Protein AF-A0A7X6XFG3-F1 (afdb_monomer_lite)

Sequence (97 aa):
MITYSLTLFDYQHGCLDITPTLQYNKLTTLSFTYNPIEKKVFTKQNWTFFSTASYNSFNIAGLGAGVYYKNRGLHYKYLWNTLTKENGHELGVNIMF

Structure (mmCIF, N/CA/C/O backbone):
data_AF-A0A7X6XFG3-F1
#
_entry.id   AF-A0A7X6XFG3-F1
#
loop_
_atom_site.group_PDB
_atom_site.id
_atom_site.type_symbol
_atom_site.label_atom_id
_atom_site.label_alt_id
_atom_site.label_comp_id
_atom_site.label_asym_id
_atom_site.label_entity_id
_atom_site.label_seq_id
_atom_site.pdbx_PDB_ins_code
_atom_site.Cartn_x
_atom_site.Cartn_y
_atom_site.Cartn_z
_atom_site.occupancy
_atom_site.B_iso_or_equiv
_atom_site.auth_seq_id
_atom_site.auth_comp_id
_atom_site.auth_asym_id
_atom_site.auth_atom_id
_atom_site.pdbx_PDB_model_num
ATOM 1 N N . MET A 1 1 ? -17.788 4.418 61.545 1.00 45.34 1 MET A N 1
ATOM 2 C CA . MET A 1 1 ? -18.058 4.473 60.093 1.00 45.34 1 MET A CA 1
ATOM 3 C C . MET A 1 1 ? -17.351 3.276 59.492 1.00 45.34 1 MET A C 1
ATOM 5 O O . MET A 1 1 ? -16.179 3.105 59.799 1.00 45.34 1 MET A O 1
ATOM 9 N N . ILE A 1 2 ? -18.064 2.401 58.784 1.00 43.81 2 ILE A N 1
ATOM 10 C CA . ILE A 1 2 ? -17.472 1.190 58.200 1.00 43.81 2 ILE A CA 1
ATOM 11 C C . ILE A 1 2 ? -17.545 1.347 56.684 1.00 43.81 2 ILE A C 1
ATOM 13 O O . ILE A 1 2 ? -18.623 1.586 56.133 1.00 43.81 2 ILE A O 1
ATOM 17 N N . THR A 1 3 ? -16.389 1.259 56.040 1.00 45.72 3 THR A N 1
ATOM 18 C CA . THR A 1 3 ? -16.240 1.388 54.591 1.00 45.72 3 THR A CA 1
ATOM 19 C C . THR A 1 3 ? -15.959 0.007 54.032 1.00 45.72 3 THR A C 1
ATOM 21 O O . THR A 1 3 ? -15.003 -0.645 54.452 1.00 45.72 3 THR A O 1
ATOM 24 N N . TYR A 1 4 ? -16.799 -0.445 53.107 1.00 48.19 4 TYR A N 1
ATOM 25 C CA . TYR A 1 4 ? -16.613 -1.716 52.416 1.00 48.19 4 TYR A CA 1
ATOM 26 C C . TYR A 1 4 ? -16.099 -1.430 51.006 1.00 48.19 4 TYR A C 1
ATOM 28 O O . TYR A 1 4 ? -16.567 -0.496 50.360 1.00 48.19 4 TYR A O 1
ATOM 36 N N . SER A 1 5 ? -15.130 -2.214 50.539 1.00 49.03 5 SER A N 1
ATOM 37 C CA . SER A 1 5 ? -14.639 -2.160 49.160 1.00 49.03 5 SER A CA 1
ATOM 38 C C . SER A 1 5 ? -15.072 -3.436 48.459 1.00 49.03 5 SER A C 1
ATOM 40 O O . SER A 1 5 ? -14.721 -4.525 48.914 1.00 49.03 5 SER A O 1
ATOM 42 N N . LEU A 1 6 ? -15.860 -3.306 47.394 1.00 51.94 6 LEU A N 1
ATOM 43 C CA . LEU A 1 6 ? -16.369 -4.437 46.627 1.00 51.94 6 LEU A CA 1
ATOM 44 C C . LEU A 1 6 ? -16.056 -4.229 45.142 1.00 51.94 6 LEU A C 1
ATOM 46 O O . LEU A 1 6 ? -16.520 -3.270 44.526 1.00 51.94 6 LEU A O 1
ATOM 50 N N . THR A 1 7 ? -15.296 -5.156 44.573 1.00 51.41 7 THR A N 1
ATOM 51 C CA . THR A 1 7 ? -15.031 -5.234 43.134 1.00 51.41 7 THR A CA 1
ATOM 52 C C . THR A 1 7 ? -16.144 -6.055 42.491 1.00 51.41 7 THR A C 1
ATOM 54 O O . THR A 1 7 ? -16.277 -7.243 42.780 1.00 51.41 7 THR A O 1
ATOM 57 N N . LEU A 1 8 ? -16.996 -5.423 41.676 1.00 52.53 8 LEU A N 1
ATOM 58 C CA . LEU A 1 8 ? -18.174 -6.081 41.087 1.00 52.53 8 LEU A CA 1
ATOM 59 C C . LEU A 1 8 ? -17.872 -6.801 39.770 1.00 52.53 8 LEU A C 1
ATOM 61 O O . LEU A 1 8 ? -18.571 -7.750 39.424 1.00 52.53 8 LEU A O 1
ATOM 65 N N . PHE A 1 9 ? -16.851 -6.360 39.035 1.00 53.56 9 PHE A N 1
ATOM 66 C CA . PHE A 1 9 ? -16.480 -6.941 37.748 1.00 53.56 9 PHE A CA 1
ATOM 67 C C . PHE A 1 9 ? -14.967 -7.105 37.659 1.00 53.56 9 PHE A C 1
ATOM 69 O O . PHE A 1 9 ? -14.219 -6.155 37.878 1.00 53.56 9 PHE A O 1
ATOM 76 N N . ASP A 1 10 ? -14.536 -8.328 37.356 1.00 49.50 10 ASP A N 1
ATOM 77 C CA . ASP A 1 10 ? -13.128 -8.696 37.269 1.00 49.50 10 ASP A CA 1
ATOM 78 C C . ASP A 1 10 ? -12.501 -8.2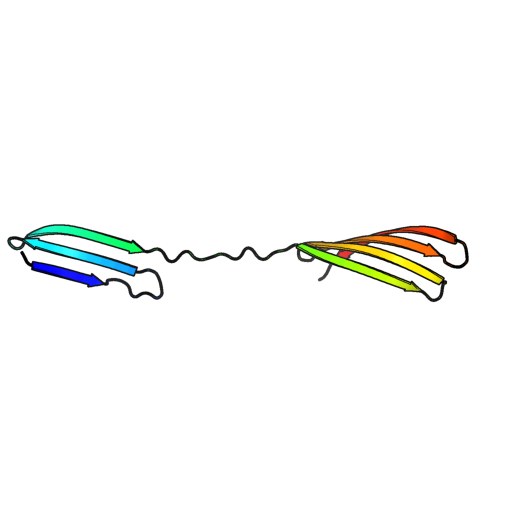06 35.949 1.00 49.50 10 ASP A C 1
ATOM 80 O O . ASP A 1 10 ? -13.158 -8.127 34.903 1.00 49.50 10 ASP A O 1
ATOM 84 N N . TYR A 1 11 ? -11.206 -7.896 36.011 1.00 52.09 11 TYR A N 1
ATOM 85 C CA . TYR A 1 11 ? -10.372 -7.102 35.094 1.00 52.09 11 TYR A CA 1
ATOM 86 C C . TYR A 1 11 ? -10.287 -7.581 33.627 1.00 52.09 11 TYR A C 1
ATOM 88 O O . TYR A 1 11 ? -9.534 -7.014 32.835 1.00 52.09 11 TYR A O 1
ATOM 96 N N . GLN A 1 12 ? -11.050 -8.597 33.223 1.00 51.75 12 GLN A N 1
ATOM 97 C CA . GLN A 1 12 ? -11.062 -9.115 31.852 1.00 51.75 12 GLN A CA 1
ATOM 98 C C . GLN A 1 12 ? -11.960 -8.316 30.894 1.00 51.75 12 GLN A C 1
ATOM 100 O O . GLN A 1 12 ? -11.702 -8.315 29.692 1.00 51.75 12 GLN A O 1
ATOM 105 N N . HIS A 1 13 ? -12.987 -7.620 31.398 1.00 50.69 13 HIS A N 1
ATOM 106 C CA . HIS A 1 13 ? -13.979 -6.936 30.547 1.00 50.69 13 HIS A CA 1
ATOM 107 C C . HIS A 1 13 ? -14.311 -5.491 30.971 1.00 50.69 13 HIS A C 1
ATOM 109 O O . HIS A 1 13 ? -15.174 -4.860 30.364 1.00 50.69 13 HIS A O 1
ATOM 115 N N . GLY A 1 14 ? -13.602 -4.946 31.963 1.00 48.03 14 GLY A N 1
ATOM 116 C CA . GLY A 1 14 ? -13.828 -3.612 32.528 1.00 48.03 14 GLY A CA 1
ATOM 117 C C . GLY A 1 14 ? -14.041 -3.706 34.032 1.00 48.03 14 GLY A C 1
ATOM 118 O O . GLY A 1 14 ? -14.882 -4.476 34.486 1.00 48.03 14 GLY A O 1
ATOM 119 N N . CYS A 1 15 ? -13.253 -2.953 34.800 1.00 43.69 15 CYS A N 1
ATOM 120 C CA . CYS A 1 15 ? -13.359 -2.950 36.256 1.00 43.69 15 CYS A CA 1
ATOM 121 C C . CYS A 1 15 ? -14.385 -1.900 36.696 1.00 43.69 15 CYS A C 1
ATOM 123 O O . CYS A 1 15 ? -14.314 -0.738 36.276 1.00 43.69 15 CYS A O 1
ATOM 125 N N . LEU A 1 16 ? -15.321 -2.316 37.548 1.00 47.97 16 LEU A N 1
ATOM 126 C CA . LEU A 1 16 ? -16.192 -1.424 38.304 1.00 47.97 16 LEU A CA 1
ATOM 127 C C . LEU A 1 16 ? -16.014 -1.748 39.786 1.00 47.97 16 LEU A C 1
ATOM 129 O O . LEU A 1 16 ? -16.536 -2.746 40.294 1.00 47.97 16 LEU A O 1
ATOM 133 N N . ASP A 1 17 ? -15.273 -0.879 40.459 1.00 49.06 17 ASP A N 1
ATOM 134 C CA . ASP A 1 17 ? -15.090 -0.920 41.902 1.00 49.06 17 ASP A CA 1
ATOM 135 C C . ASP A 1 17 ? -16.104 0.016 42.556 1.00 49.06 17 ASP A C 1
ATOM 137 O O . ASP A 1 17 ? -16.218 1.190 42.183 1.00 49.06 17 ASP A O 1
ATOM 141 N N . ILE A 1 18 ? -16.842 -0.496 43.541 1.00 48.03 18 ILE A N 1
ATOM 142 C CA . ILE A 1 18 ? -17.745 0.305 44.365 1.00 48.03 18 ILE A CA 1
ATOM 143 C C . ILE A 1 18 ? -17.265 0.313 45.815 1.00 48.03 18 ILE A C 1
ATOM 145 O O . ILE A 1 18 ? -16.911 -0.714 46.395 1.00 48.03 18 ILE A O 1
ATOM 149 N N . THR A 1 19 ? -17.279 1.495 46.422 1.00 54.47 19 THR A N 1
ATOM 150 C CA . THR A 1 19 ? -16.935 1.696 47.836 1.00 54.47 19 THR A CA 1
ATOM 151 C C . THR A 1 19 ? -18.135 2.272 48.588 1.00 54.47 19 THR A C 1
ATOM 153 O O . THR A 1 19 ? -18.219 3.482 48.821 1.00 54.47 19 THR A O 1
ATOM 156 N N . PRO A 1 20 ? -19.130 1.436 48.940 1.00 51.22 20 PRO A N 1
ATOM 157 C CA . PRO A 1 20 ? -20.253 1.880 49.752 1.00 51.22 20 PRO A CA 1
ATOM 158 C C . PRO A 1 20 ? -19.801 2.192 51.186 1.00 51.22 20 PRO A C 1
ATOM 160 O O . PRO A 1 20 ? -19.187 1.367 51.868 1.00 51.22 20 PRO A O 1
ATOM 163 N N . THR A 1 21 ? -20.150 3.386 51.668 1.00 49.00 21 THR A N 1
ATOM 164 C CA . THR A 1 21 ? -19.920 3.791 53.064 1.00 49.00 21 THR A CA 1
ATOM 165 C C . THR A 1 21 ? -21.233 3.706 53.842 1.00 49.00 21 THR A C 1
ATOM 167 O O . THR A 1 21 ? -22.230 4.334 53.470 1.00 49.00 21 THR A O 1
ATOM 170 N N . LEU A 1 22 ? -21.245 2.913 54.919 1.00 47.50 22 LEU A N 1
ATOM 171 C CA . LEU A 1 22 ? -22.429 2.675 55.750 1.00 47.50 22 LEU A CA 1
ATOM 172 C C . LEU A 1 22 ? -22.338 3.458 57.068 1.00 47.50 22 LEU A C 1
ATOM 174 O O . LEU A 1 22 ? -21.379 3.318 57.838 1.00 47.50 22 LEU A O 1
ATOM 178 N N . GLN A 1 23 ? -23.370 4.258 57.354 1.00 40.97 23 GLN A N 1
ATOM 179 C CA . GLN A 1 23 ? -23.530 4.972 58.622 1.00 40.97 23 GLN A CA 1
ATOM 180 C C . GLN A 1 23 ? -24.986 4.845 59.105 1.00 40.97 23 GLN A C 1
ATOM 182 O O . GLN A 1 23 ? -25.924 5.104 58.359 1.00 40.97 23 GLN A O 1
ATOM 187 N N . TYR A 1 24 ? -25.187 4.406 60.355 1.00 45.31 24 TYR A N 1
ATOM 188 C CA . TYR A 1 24 ? -26.515 4.185 60.963 1.00 45.31 24 TYR A CA 1
ATOM 189 C C . TYR A 1 24 ? -27.452 3.247 60.174 1.00 45.31 24 TYR A C 1
ATOM 191 O O . TYR A 1 24 ? -28.641 3.531 60.039 1.00 45.31 24 TYR A O 1
ATOM 199 N N . ASN A 1 25 ? -26.933 2.136 59.633 1.00 49.94 25 ASN A N 1
ATOM 200 C CA . ASN A 1 25 ? -27.696 1.181 58.806 1.00 49.94 25 ASN A CA 1
ATOM 201 C C . ASN A 1 25 ? -28.394 1.817 57.587 1.00 49.94 25 ASN A C 1
ATOM 203 O O . ASN A 1 25 ? -29.341 1.253 57.042 1.00 49.94 25 ASN A O 1
ATOM 207 N N . LYS A 1 26 ? -27.925 2.990 57.148 1.00 42.00 26 LYS A N 1
ATOM 208 C CA . LYS A 1 26 ? -28.376 3.665 55.934 1.00 42.00 26 LYS A CA 1
ATOM 209 C C . LYS A 1 26 ? -27.185 3.846 55.000 1.00 42.00 26 LYS A C 1
ATOM 211 O O . LYS A 1 26 ? -26.084 4.189 55.431 1.00 42.00 26 LYS A O 1
ATOM 216 N N . LEU A 1 27 ? -27.408 3.591 53.715 1.00 48.06 27 LEU A N 1
ATOM 217 C CA . LEU A 1 27 ? -26.421 3.837 52.670 1.00 48.06 27 LEU A CA 1
ATOM 218 C C . LEU A 1 27 ? -26.279 5.354 52.498 1.00 48.06 27 LEU A C 1
ATOM 220 O O . LEU A 1 27 ? -27.233 6.012 52.091 1.00 48.06 27 LEU A O 1
ATOM 224 N N . THR A 1 28 ? -25.128 5.917 52.874 1.00 53.50 28 THR A N 1
ATOM 225 C CA . THR A 1 28 ? -24.916 7.376 52.857 1.00 53.50 28 THR A CA 1
ATOM 226 C C . THR A 1 28 ? -24.310 7.841 51.535 1.00 53.50 28 THR A C 1
ATOM 228 O O . THR A 1 28 ? -24.718 8.868 51.001 1.00 53.50 28 THR A O 1
ATOM 231 N N . THR A 1 29 ? -23.378 7.070 50.978 1.00 51.12 29 THR A N 1
ATOM 232 C CA . THR A 1 29 ? -22.658 7.411 49.746 1.00 51.12 29 THR A CA 1
ATOM 233 C C . THR A 1 29 ? -22.240 6.143 49.004 1.00 51.12 29 THR A C 1
ATOM 235 O O . THR A 1 29 ? -21.740 5.190 49.607 1.00 51.12 29 THR A O 1
ATOM 238 N N . LEU A 1 30 ? -22.454 6.139 47.686 1.00 51.09 30 LEU A N 1
ATOM 239 C CA . LEU A 1 30 ? -22.037 5.080 46.768 1.00 51.09 30 LEU A CA 1
ATOM 240 C C . LEU A 1 30 ? -21.040 5.677 45.768 1.00 51.09 30 LEU A C 1
ATOM 242 O O . LEU A 1 30 ? -21.434 6.238 44.748 1.00 51.09 30 LEU A O 1
ATOM 246 N N . SER A 1 31 ? -19.752 5.585 46.086 1.00 50.81 31 SER A N 1
ATOM 247 C CA . SER A 1 31 ? -18.679 5.985 45.175 1.00 50.81 31 SER A CA 1
ATOM 248 C C . SER A 1 31 ? -18.358 4.822 44.242 1.00 50.81 31 SER A C 1
ATOM 250 O O . SER A 1 31 ? -18.125 3.706 44.712 1.00 50.81 31 SER A O 1
ATOM 252 N N . PHE A 1 32 ? -18.359 5.072 42.933 1.00 45.66 32 PHE A N 1
ATOM 253 C CA . PHE A 1 32 ? -18.013 4.082 41.916 1.00 45.66 32 PHE A CA 1
ATOM 254 C C . PHE A 1 32 ? -16.883 4.608 41.029 1.00 45.66 32 PHE A C 1
ATOM 256 O O . PHE A 1 32 ? -16.905 5.767 40.612 1.00 45.66 32 PHE A O 1
ATOM 263 N N . THR A 1 33 ? -15.911 3.750 40.732 1.00 47.78 33 THR A N 1
ATOM 264 C CA . THR A 1 33 ? -14.812 4.041 39.803 1.00 47.78 33 THR A CA 1
ATOM 265 C C . THR A 1 33 ? -14.953 3.113 38.602 1.00 47.78 33 THR A C 1
ATOM 267 O O . THR A 1 33 ? -14.925 1.894 38.758 1.00 47.78 33 THR A O 1
ATOM 270 N N . TYR A 1 34 ? -15.148 3.688 37.413 1.00 45.53 34 TYR A N 1
ATOM 271 C CA . TYR A 1 34 ? -15.335 2.952 36.161 1.00 45.53 34 TYR A CA 1
ATOM 272 C C . TYR A 1 34 ? -14.119 3.137 35.249 1.00 45.53 34 TYR A C 1
ATOM 274 O O . TYR A 1 34 ? -13.883 4.240 34.753 1.00 45.53 34 TYR A O 1
ATOM 282 N N . ASN A 1 35 ? -13.379 2.053 35.005 1.00 53.19 35 ASN A N 1
ATOM 283 C CA . ASN A 1 35 ? -12.232 2.040 34.097 1.00 53.19 35 ASN A CA 1
ATOM 284 C C . ASN A 1 35 ? -12.605 1.288 32.806 1.00 53.19 35 ASN A C 1
ATOM 286 O O . ASN A 1 35 ? -12.524 0.053 32.778 1.00 53.19 35 ASN A O 1
ATOM 290 N N . PRO A 1 36 ? -13.021 1.985 31.730 1.00 48.44 36 PRO A N 1
ATOM 291 C CA . PRO A 1 36 ? -13.347 1.332 30.470 1.00 48.44 36 PRO A CA 1
ATOM 292 C C . PRO A 1 36 ? -12.083 0.764 29.816 1.00 48.44 36 PRO A C 1
ATOM 294 O O . PRO A 1 36 ? -11.086 1.463 29.641 1.00 48.44 36 PRO A O 1
ATOM 297 N N . ILE A 1 37 ? -12.134 -0.501 29.398 1.00 55.38 37 ILE A N 1
ATOM 298 C CA . ILE A 1 37 ? -11.113 -1.074 28.518 1.00 55.38 37 ILE A CA 1
ATOM 299 C C . ILE A 1 37 ? -11.425 -0.583 27.101 1.00 55.38 37 ILE A C 1
ATOM 301 O O . ILE A 1 37 ? -12.348 -1.068 26.445 1.00 55.38 37 ILE A O 1
ATOM 305 N N . GLU A 1 38 ? -10.675 0.411 26.628 1.00 52.84 38 GLU A N 1
ATOM 306 C CA . GLU A 1 38 ? -10.780 0.894 25.253 1.00 52.84 38 GLU A CA 1
ATOM 307 C C . GLU A 1 38 ? -10.396 -0.222 24.274 1.00 52.84 38 GLU A C 1
ATOM 309 O O . GLU A 1 38 ? -9.232 -0.609 24.132 1.00 52.84 38 GLU A O 1
ATOM 314 N N . LYS A 1 39 ? -11.392 -0.751 23.561 1.00 48.19 39 LYS A N 1
ATOM 315 C CA . LYS A 1 39 ? -11.177 -1.685 22.458 1.00 48.19 39 LYS A CA 1
ATOM 316 C C . LYS A 1 39 ? -10.476 -0.928 21.328 1.00 48.19 39 LYS A C 1
ATOM 318 O O . LYS A 1 39 ? -11.130 -0.261 20.530 1.00 48.19 39 LYS A O 1
ATOM 323 N N . LYS A 1 40 ? -9.144 -1.018 21.246 1.00 51.91 40 LYS A N 1
ATOM 324 C CA . LYS A 1 40 ? -8.372 -0.497 20.108 1.00 51.91 40 LYS A CA 1
ATOM 325 C C . LYS A 1 40 ? -8.790 -1.241 18.842 1.00 51.91 40 LYS A C 1
ATOM 327 O O . LYS A 1 40 ? -8.314 -2.338 18.551 1.00 51.91 40 LYS A O 1
ATOM 332 N N . VAL A 1 41 ? -9.714 -0.653 18.089 1.00 53.53 41 VAL A N 1
ATOM 333 C CA . VAL A 1 41 ? -10.044 -1.107 16.742 1.00 53.53 41 VAL A CA 1
ATOM 334 C C . VAL A 1 41 ? -8.881 -0.683 15.853 1.00 53.53 41 VAL A C 1
ATOM 336 O O . VAL A 1 41 ? -8.786 0.469 15.442 1.00 53.53 41 VAL A O 1
ATOM 339 N N . PHE A 1 42 ? -7.955 -1.603 15.587 1.00 55.12 42 PHE A N 1
ATOM 340 C CA . PHE A 1 42 ? -6.953 -1.389 14.551 1.00 55.12 42 PHE A CA 1
ATOM 341 C C . PHE A 1 42 ? -7.684 -1.349 13.209 1.00 55.12 42 PHE A C 1
ATOM 343 O O . PHE A 1 42 ? -8.050 -2.388 12.655 1.00 55.12 42 PHE A O 1
ATOM 350 N N . THR A 1 43 ? -7.939 -0.146 12.697 1.00 60.56 43 THR A N 1
ATOM 351 C CA . THR A 1 43 ? -8.368 0.047 11.312 1.00 60.56 43 THR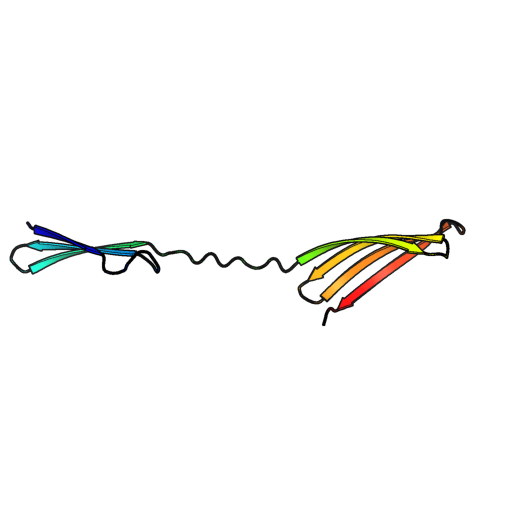 A CA 1
ATOM 352 C C . THR A 1 43 ? -7.308 -0.592 10.426 1.00 60.56 43 THR A C 1
ATOM 354 O O . THR A 1 43 ? -6.198 -0.076 10.310 1.00 60.56 43 THR A O 1
ATOM 357 N N . LYS A 1 44 ? -7.619 -1.759 9.848 1.00 64.81 44 LYS A N 1
ATOM 358 C CA . LYS A 1 44 ? -6.709 -2.449 8.933 1.00 64.81 44 LYS A CA 1
ATOM 359 C C . LYS A 1 44 ? -6.357 -1.490 7.799 1.00 64.81 44 LYS A C 1
ATOM 361 O O . LYS A 1 44 ? -7.240 -0.946 7.133 1.00 64.81 44 LYS A O 1
ATOM 366 N N . GLN A 1 45 ? -5.063 -1.260 7.615 1.00 66.81 45 GLN A N 1
ATOM 367 C CA . GLN A 1 45 ? -4.558 -0.425 6.540 1.00 66.81 45 GLN A CA 1
ATOM 368 C C . GLN A 1 45 ? -4.844 -1.123 5.207 1.00 66.81 45 GLN A C 1
ATOM 370 O O . GLN A 1 45 ? -4.263 -2.155 4.896 1.00 66.81 45 GLN A O 1
ATOM 375 N N . ASN A 1 46 ? -5.794 -0.571 4.450 1.00 81.38 46 ASN A N 1
ATOM 376 C CA . ASN A 1 46 ? -6.314 -1.169 3.214 1.00 81.38 46 ASN A CA 1
ATOM 377 C C . ASN A 1 46 ? -5.521 -0.776 1.960 1.00 81.38 46 ASN A C 1
ATOM 379 O O . ASN A 1 46 ? -5.915 -1.165 0.863 1.00 81.38 46 ASN A O 1
ATOM 383 N N . TRP A 1 47 ? -4.470 0.030 2.121 1.00 85.94 47 TRP A N 1
ATOM 384 C CA . TRP A 1 47 ? -3.644 0.555 1.041 1.00 85.94 47 TRP A CA 1
ATOM 385 C C . TRP A 1 47 ? -2.272 -0.112 1.066 1.00 85.94 47 TRP A C 1
ATOM 387 O O . TRP A 1 47 ? -1.534 0.030 2.043 1.00 85.94 47 TRP A O 1
ATOM 397 N N . THR A 1 48 ? -1.924 -0.805 -0.013 1.00 88.81 48 THR A N 1
ATOM 398 C CA . THR A 1 48 ? -0.618 -1.445 -0.192 1.00 88.81 48 THR A CA 1
ATOM 399 C C . THR A 1 48 ? 0.079 -0.828 -1.392 1.00 88.81 48 THR A C 1
ATOM 401 O O . THR A 1 48 ? -0.375 -0.980 -2.522 1.00 88.81 48 THR A O 1
ATOM 404 N N . PHE A 1 49 ? 1.181 -0.127 -1.152 1.00 91.62 49 PHE A N 1
ATOM 405 C CA . PHE A 1 49 ? 2.019 0.435 -2.208 1.00 91.62 49 PHE A CA 1
ATOM 406 C C . PHE A 1 49 ? 3.011 -0.613 -2.702 1.00 91.62 49 PHE A C 1
ATOM 408 O O . PHE A 1 49 ? 3.539 -1.389 -1.906 1.00 91.62 49 PHE A O 1
ATOM 415 N N . PHE A 1 50 ? 3.279 -0.624 -4.004 1.00 90.56 50 PHE A N 1
ATOM 416 C CA . PHE A 1 50 ? 4.280 -1.503 -4.595 1.00 90.56 50 PHE A CA 1
ATOM 417 C C . PHE A 1 50 ? 5.023 -0.804 -5.730 1.00 90.56 50 PHE A C 1
ATOM 419 O O . PHE A 1 50 ? 4.478 0.058 -6.417 1.00 90.56 50 PHE A O 1
ATOM 426 N N . SER A 1 51 ? 6.271 -1.205 -5.940 1.00 93.25 51 SER A N 1
ATOM 427 C CA . SER A 1 51 ? 7.045 -0.877 -7.131 1.00 93.25 51 SER A CA 1
ATOM 428 C C . SER A 1 51 ? 7.190 -2.120 -8.001 1.00 93.25 51 SER A C 1
ATOM 430 O O . SER A 1 51 ? 7.128 -3.254 -7.523 1.00 93.25 51 SER A O 1
ATOM 432 N N . THR A 1 52 ? 7.342 -1.915 -9.302 1.00 91.00 52 THR A N 1
ATOM 433 C CA . THR A 1 52 ? 7.560 -2.990 -10.265 1.00 91.00 52 THR A CA 1
ATOM 434 C C . THR A 1 52 ? 8.714 -2.621 -11.180 1.00 91.00 52 THR A C 1
ATOM 436 O O . THR A 1 52 ? 8.824 -1.482 -11.629 1.00 91.00 52 THR A O 1
ATOM 439 N N . ALA A 1 53 ? 9.584 -3.587 -11.439 1.00 92.69 53 ALA A N 1
ATOM 440 C CA . ALA A 1 53 ? 10.600 -3.509 -12.469 1.00 92.69 53 ALA A CA 1
ATOM 441 C C . ALA A 1 53 ? 10.436 -4.738 -13.363 1.00 92.69 53 ALA A C 1
ATOM 443 O O . ALA A 1 53 ? 10.246 -5.849 -12.867 1.00 92.69 53 ALA A O 1
AT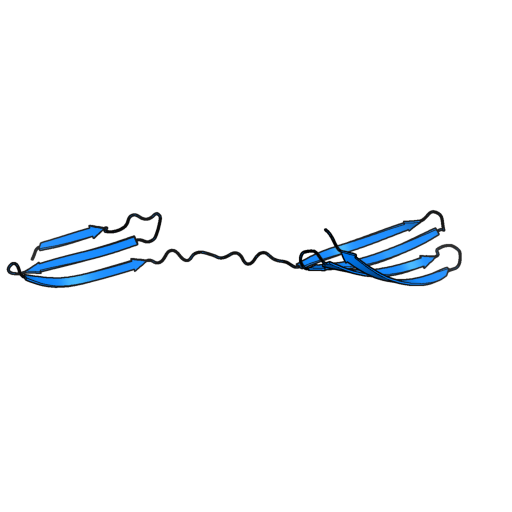OM 444 N N . SER A 1 54 ? 10.472 -4.540 -14.675 1.00 89.31 54 SER A N 1
ATOM 445 C CA . SER A 1 54 ? 10.285 -5.605 -15.657 1.00 89.31 54 SER A CA 1
ATOM 446 C C . SER A 1 54 ? 11.317 -5.499 -16.766 1.00 89.31 54 SER A C 1
ATOM 448 O O . SER A 1 54 ? 11.639 -4.397 -17.203 1.00 89.31 54 SER A O 1
ATOM 450 N N . TYR A 1 55 ? 11.784 -6.639 -17.261 1.00 91.62 55 TYR A N 1
ATOM 451 C CA . TYR A 1 55 ? 12.627 -6.724 -18.447 1.00 91.62 55 TYR A CA 1
ATOM 452 C C . TYR A 1 55 ? 12.128 -7.859 -19.340 1.00 91.62 55 TYR A C 1
ATOM 454 O O . TYR A 1 55 ? 11.771 -8.924 -18.837 1.00 91.62 55 TYR A O 1
ATOM 462 N N . ASN A 1 56 ? 12.077 -7.629 -20.649 1.00 89.12 56 ASN A N 1
ATOM 463 C CA . ASN A 1 56 ? 11.584 -8.592 -21.635 1.00 89.12 56 ASN A CA 1
ATOM 464 C C . ASN A 1 56 ? 12.685 -8.937 -22.660 1.00 89.12 56 ASN A C 1
ATOM 466 O O . ASN A 1 56 ? 13.536 -8.105 -22.966 1.00 89.12 56 ASN A O 1
ATOM 470 N N . SER A 1 57 ? 12.624 -10.136 -23.247 1.00 90.19 57 SER A N 1
ATOM 471 C CA . SER A 1 57 ? 13.400 -10.590 -24.412 1.00 90.19 57 SER A CA 1
ATOM 472 C C . SER A 1 57 ? 13.358 -9.647 -25.627 1.00 90.19 57 SER A C 1
ATOM 474 O O . SER A 1 57 ? 14.261 -9.698 -26.454 1.00 90.19 57 SER A O 1
ATOM 476 N N . PHE A 1 58 ? 12.369 -8.749 -25.728 1.00 86.44 58 PHE A N 1
ATOM 477 C CA . PHE A 1 58 ? 12.344 -7.665 -26.726 1.00 86.44 58 PHE A CA 1
ATOM 478 C C . PHE A 1 58 ? 13.219 -6.446 -26.366 1.00 86.44 58 PHE A C 1
ATOM 480 O O . PHE A 1 58 ? 13.115 -5.413 -27.020 1.00 86.44 58 PHE A O 1
ATOM 487 N N . ASN A 1 59 ? 14.079 -6.541 -25.342 1.00 88.56 59 ASN A N 1
ATOM 488 C CA . ASN A 1 59 ? 14.944 -5.452 -24.861 1.00 88.56 59 ASN A CA 1
ATOM 489 C C . ASN A 1 59 ? 14.173 -4.222 -24.353 1.00 88.56 59 ASN A C 1
ATOM 491 O O . ASN A 1 59 ? 14.656 -3.091 -24.379 1.00 88.56 59 ASN A O 1
ATOM 495 N N . ILE A 1 60 ? 12.958 -4.455 -23.858 1.00 90.50 60 ILE A N 1
ATOM 496 C CA . ILE A 1 60 ? 12.149 -3.434 -23.202 1.00 90.50 60 ILE A CA 1
ATOM 497 C C . ILE A 1 60 ? 12.351 -3.594 -21.702 1.00 90.50 60 ILE A C 1
ATOM 499 O O . ILE A 1 60 ? 11.971 -4.613 -21.116 1.00 90.50 60 ILE A O 1
ATOM 503 N N . ALA A 1 61 ? 12.962 -2.584 -21.098 1.00 92.56 61 ALA A N 1
ATOM 504 C CA . ALA A 1 61 ? 13.018 -2.424 -19.660 1.00 92.56 61 ALA A CA 1
ATOM 505 C C . ALA A 1 61 ? 11.853 -1.536 -19.218 1.00 92.56 61 ALA A C 1
ATOM 507 O O . ALA A 1 61 ? 11.395 -0.668 -19.959 1.00 92.56 61 ALA A O 1
ATOM 508 N N . GLY A 1 62 ? 11.345 -1.764 -18.017 1.00 92.06 62 GLY A N 1
ATOM 509 C CA . GLY A 1 62 ? 10.274 -0.955 -17.471 1.00 92.06 62 GLY A CA 1
ATOM 510 C C . GLY A 1 62 ? 10.363 -0.841 -15.966 1.00 92.06 62 GLY A C 1
ATOM 511 O O . GLY A 1 62 ? 10.765 -1.785 -15.286 1.00 92.06 62 GLY A O 1
ATOM 512 N N . LEU A 1 63 ? 9.978 0.320 -15.454 1.00 94.75 63 LEU A N 1
ATOM 513 C CA . LEU A 1 63 ? 9.934 0.617 -14.032 1.00 94.75 63 LEU A CA 1
ATOM 514 C C . LEU A 1 63 ? 8.659 1.387 -13.723 1.00 94.75 63 LEU A C 1
ATOM 516 O O . LEU A 1 63 ? 8.262 2.296 -14.450 1.00 94.75 63 LEU A O 1
ATOM 520 N N . GLY A 1 64 ? 7.989 0.987 -12.656 1.00 92.56 64 GLY A N 1
ATOM 521 C CA . GLY A 1 64 ? 6.673 1.484 -12.319 1.00 92.56 64 GLY A CA 1
ATOM 522 C C . GLY A 1 64 ? 6.374 1.405 -10.839 1.00 92.56 64 GLY A C 1
ATOM 523 O O . GLY A 1 64 ? 7.106 0.803 -10.051 1.00 92.56 64 GLY A O 1
ATOM 524 N N . ALA A 1 65 ? 5.257 2.009 -10.477 1.00 94.50 65 ALA A N 1
ATOM 525 C CA . ALA A 1 65 ? 4.706 1.952 -9.142 1.00 94.50 65 AL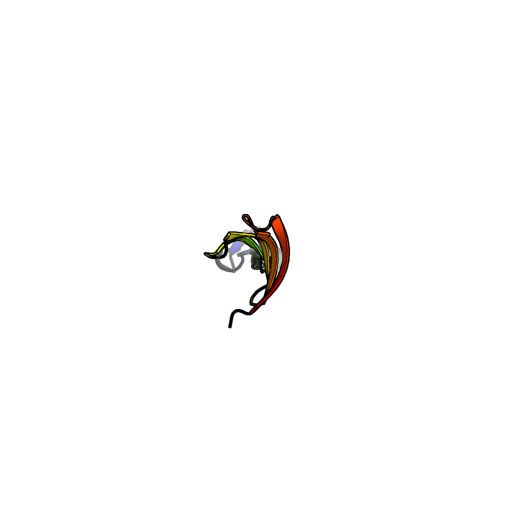A A CA 1
ATOM 526 C C . ALA A 1 65 ? 3.189 1.837 -9.220 1.00 94.50 65 ALA A C 1
ATOM 528 O O . ALA A 1 65 ? 2.548 2.251 -10.189 1.00 94.50 65 ALA A O 1
ATOM 529 N N . GLY A 1 66 ? 2.614 1.256 -8.184 1.00 93.00 66 GLY A N 1
ATOM 530 C CA . GLY A 1 66 ? 1.188 1.073 -8.083 1.00 93.00 66 GLY A CA 1
ATOM 531 C C . GLY A 1 66 ? 0.733 0.974 -6.648 1.00 93.00 66 GLY A C 1
ATOM 532 O O . GLY A 1 66 ? 1.513 1.008 -5.690 1.00 93.00 66 GLY A O 1
ATOM 533 N N . VAL A 1 67 ? -0.575 0.863 -6.515 1.00 92.31 67 VAL A N 1
ATOM 534 C CA . VAL A 1 67 ? -1.224 0.767 -5.227 1.00 92.31 67 VAL A CA 1
ATOM 535 C C . VAL A 1 67 ? -2.399 -0.191 -5.304 1.00 92.31 67 VAL A C 1
ATOM 537 O O . VAL A 1 67 ? -3.154 -0.182 -6.273 1.00 92.31 67 VAL A O 1
ATOM 540 N N . TYR A 1 68 ? -2.548 -1.020 -4.278 1.00 91.50 68 TYR A N 1
ATOM 541 C CA . TYR A 1 68 ? -3.718 -1.855 -4.058 1.00 91.50 68 TYR A CA 1
ATOM 542 C C . TYR A 1 68 ? -4.591 -1.245 -2.972 1.00 91.50 68 TYR A C 1
ATOM 544 O O . TYR A 1 68 ? -4.111 -0.922 -1.887 1.00 91.50 68 TYR A O 1
ATOM 552 N N . TYR A 1 69 ? -5.880 -1.127 -3.267 1.00 88.19 69 TYR A N 1
ATOM 553 C CA . TYR A 1 69 ? -6.935 -0.887 -2.302 1.00 88.19 69 TYR A CA 1
ATOM 554 C C . TYR A 1 69 ? -7.815 -2.134 -2.190 1.00 88.19 69 TYR A C 1
ATOM 556 O O . TYR A 1 69 ? -8.606 -2.440 -3.090 1.00 88.19 69 TYR A O 1
ATOM 564 N N . LYS A 1 70 ? -7.694 -2.854 -1.069 1.00 84.56 70 LYS A N 1
ATOM 565 C CA . LYS A 1 70 ? -8.362 -4.150 -0.838 1.00 84.56 70 LYS A CA 1
ATOM 566 C C . LYS A 1 70 ? -8.077 -5.155 -1.972 1.00 84.56 70 LYS A C 1
ATOM 568 O O . LYS A 1 70 ? -7.002 -5.733 -2.011 1.00 84.56 70 LYS A O 1
ATOM 573 N N . ASN A 1 71 ? -9.016 -5.324 -2.905 1.00 86.38 71 ASN A N 1
ATOM 574 C CA . ASN A 1 71 ? -8.970 -6.289 -4.009 1.00 86.38 71 ASN A CA 1
ATOM 575 C C . ASN A 1 71 ? -8.725 -5.636 -5.378 1.00 86.38 71 ASN A C 1
ATOM 577 O O . ASN A 1 71 ? -8.708 -6.326 -6.395 1.00 86.38 71 ASN A O 1
ATOM 581 N N . ARG A 1 72 ? -8.594 -4.306 -5.434 1.00 89.31 72 ARG A N 1
ATOM 582 C CA . ARG A 1 72 ? -8.409 -3.553 -6.680 1.00 89.31 72 ARG A CA 1
ATOM 583 C C . ARG A 1 72 ? -7.086 -2.816 -6.624 1.00 89.31 72 ARG A C 1
ATOM 585 O O . ARG A 1 72 ? -6.828 -2.104 -5.661 1.00 89.31 72 ARG A O 1
ATOM 592 N N . GLY A 1 73 ? -6.263 -2.973 -7.643 1.00 91.00 73 GLY A N 1
ATOM 593 C CA . GLY A 1 73 ? -4.987 -2.294 -7.777 1.00 91.00 73 GLY A CA 1
ATOM 594 C C . GLY A 1 73 ? -4.920 -1.463 -9.038 1.00 91.00 73 GLY A C 1
ATOM 595 O O . GLY A 1 73 ? -5.527 -1.804 -10.049 1.00 91.00 73 GLY A O 1
ATOM 596 N N . LEU A 1 74 ? -4.158 -0.384 -8.974 1.00 93.19 74 LEU A N 1
ATOM 597 C CA . LEU A 1 74 ? -3.856 0.469 -10.112 1.00 93.19 74 LEU A CA 1
ATOM 598 C C . LEU A 1 74 ? -2.348 0.660 -10.159 1.00 93.19 74 LEU A C 1
ATOM 600 O O . LEU A 1 74 ? -1.718 0.853 -9.117 1.00 93.19 74 LEU A O 1
ATOM 604 N N . HIS A 1 75 ? -1.761 0.569 -11.343 1.00 93.69 75 HIS A N 1
ATOM 605 C CA . HIS A 1 75 ? -0.332 0.767 -11.517 1.00 93.69 75 HIS A CA 1
ATOM 606 C C . HIS A 1 75 ? -0.021 1.550 -12.777 1.00 93.69 75 HIS A C 1
ATOM 608 O O . HIS A 1 75 ? -0.753 1.516 -13.767 1.00 93.69 75 HIS A O 1
ATOM 614 N N . TYR A 1 76 ? 1.103 2.245 -12.708 1.00 94.06 76 TYR A N 1
ATOM 615 C CA . TYR A 1 76 ? 1.697 2.962 -13.812 1.00 94.06 76 TYR A CA 1
ATOM 616 C C . TYR A 1 76 ? 3.133 2.493 -13.983 1.00 94.06 76 TYR A C 1
ATOM 618 O O . TYR A 1 76 ? 3.876 2.375 -13.004 1.00 94.06 76 TYR A O 1
ATOM 626 N N . LYS A 1 77 ? 3.530 2.239 -15.224 1.00 95.06 77 LYS A N 1
ATOM 627 C CA . LYS A 1 77 ? 4.862 1.757 -15.564 1.00 95.06 77 LYS A CA 1
ATOM 628 C C . LYS A 1 77 ? 5.397 2.522 -16.765 1.00 95.06 77 LYS A C 1
ATOM 630 O O . LYS A 1 77 ? 4.735 2.651 -17.791 1.00 95.06 77 LYS A O 1
ATOM 635 N N . TYR A 1 78 ? 6.610 3.030 -16.618 1.00 93.06 78 TYR A N 1
ATOM 636 C CA . TYR A 1 78 ? 7.375 3.627 -17.696 1.00 93.06 78 TYR A CA 1
ATOM 637 C C . TYR A 1 78 ? 8.204 2.539 -18.367 1.00 93.06 78 TYR A C 1
ATOM 639 O O . TYR A 1 78 ? 8.901 1.793 -17.682 1.00 93.06 78 TYR A O 1
ATOM 647 N N . LEU A 1 79 ? 8.108 2.437 -19.686 1.00 92.94 79 LEU A N 1
ATOM 648 C CA . LEU A 1 79 ? 8.801 1.459 -20.515 1.00 92.94 79 LEU A CA 1
ATOM 649 C C . LEU A 1 79 ? 9.817 2.193 -21.388 1.00 92.94 79 LEU A C 1
ATOM 651 O O . LEU A 1 79 ? 9.508 3.242 -21.948 1.00 92.94 79 LEU A O 1
ATOM 655 N N . TRP A 1 80 ? 11.005 1.628 -21.543 1.00 93.00 80 TRP A N 1
ATOM 656 C CA . TRP A 1 80 ? 12.001 2.110 -22.489 1.00 93.00 80 TRP A CA 1
ATOM 657 C C . TRP A 1 80 ? 12.653 0.932 -23.204 1.00 93.00 80 TRP A C 1
ATOM 659 O O . TRP A 1 80 ? 13.037 -0.072 -22.596 1.00 93.00 80 TRP A O 1
ATOM 669 N N . ASN A 1 81 ? 12.764 1.050 -24.521 1.00 90.44 81 ASN A N 1
ATOM 670 C CA . ASN A 1 81 ? 13.448 0.081 -25.356 1.00 90.44 81 ASN A CA 1
ATOM 671 C C . ASN A 1 81 ? 14.938 0.432 -25.414 1.00 90.44 81 ASN A C 1
ATOM 673 O O . ASN A 1 81 ? 15.315 1.523 -25.847 1.00 90.44 81 ASN A O 1
ATOM 677 N N . THR A 1 82 ? 15.801 -0.486 -24.983 1.00 84.62 82 THR A N 1
ATOM 678 C CA . THR A 1 82 ? 17.252 -0.250 -24.953 1.00 84.62 82 THR A CA 1
ATOM 679 C C . THR A 1 82 ? 17.896 -0.316 -26.342 1.00 84.62 82 THR A C 1
ATOM 681 O O . THR A 1 82 ? 18.986 0.227 -26.518 1.00 84.62 82 THR A O 1
ATOM 684 N N . LEU A 1 83 ? 17.222 -0.911 -27.335 1.00 84.25 83 LEU A N 1
ATOM 685 C CA . LEU A 1 83 ? 17.693 -1.009 -28.720 1.00 84.25 83 LEU A CA 1
ATOM 686 C C . LEU A 1 83 ? 17.180 0.135 -29.601 1.00 84.25 83 LEU A C 1
ATOM 688 O O . LEU A 1 83 ? 17.981 0.803 -30.251 1.00 84.25 83 LEU A O 1
ATOM 692 N N . THR A 1 84 ? 15.864 0.379 -29.629 1.00 83.69 84 THR A N 1
ATOM 693 C CA . THR A 1 84 ? 15.264 1.422 -30.489 1.00 83.69 84 THR A CA 1
ATOM 694 C C . THR A 1 84 ? 15.234 2.809 -29.844 1.00 83.69 84 THR A C 1
ATOM 696 O O . THR A 1 84 ? 14.935 3.783 -30.528 1.00 83.69 84 THR A O 1
ATOM 699 N N . LYS A 1 85 ? 15.582 2.929 -28.550 1.00 83.88 85 LYS A N 1
ATOM 700 C CA . LYS A 1 85 ? 15.474 4.166 -27.740 1.00 83.88 85 LYS A CA 1
ATOM 701 C C . LYS A 1 85 ? 14.057 4.749 -27.677 1.00 83.88 85 LYS A C 1
ATOM 703 O O . LYS A 1 85 ? 13.877 5.925 -27.367 1.00 83.88 85 LYS A O 1
ATOM 708 N N . GLU A 1 86 ? 13.054 3.932 -27.967 1.00 88.44 86 GLU A N 1
ATOM 709 C CA . GLU A 1 86 ? 11.651 4.312 -27.870 1.00 88.44 86 GLU A CA 1
ATOM 710 C C . GLU A 1 86 ? 11.166 4.205 -26.428 1.00 88.44 86 GLU A C 1
ATOM 712 O O . GLU A 1 86 ? 11.590 3.328 -25.673 1.00 88.44 86 GLU A O 1
ATOM 717 N N . ASN A 1 87 ? 10.242 5.088 -26.063 1.00 92.19 87 ASN A N 1
ATOM 718 C CA . ASN A 1 87 ? 9.655 5.139 -24.734 1.00 92.19 87 ASN A CA 1
ATOM 719 C C . ASN A 1 87 ? 8.158 4.845 -24.809 1.00 92.19 87 ASN A C 1
ATOM 721 O O . ASN A 1 87 ? 7.498 5.159 -25.801 1.00 92.19 87 ASN A O 1
ATOM 725 N N . GLY A 1 88 ? 7.621 4.271 -23.740 1.00 91.06 88 GLY A N 1
ATOM 726 C CA . GLY A 1 88 ? 6.216 3.923 -23.618 1.00 91.06 88 GLY A CA 1
ATOM 727 C C . GLY A 1 88 ? 5.701 4.149 -22.204 1.00 91.06 88 GLY A C 1
ATOM 728 O O . GLY A 1 88 ? 6.444 4.117 -21.224 1.00 91.06 88 GLY A O 1
ATOM 729 N N . HIS A 1 89 ? 4.396 4.355 -22.104 1.00 93.44 89 HIS A N 1
ATOM 730 C CA . HIS A 1 89 ? 3.691 4.477 -20.838 1.00 93.44 89 HIS A CA 1
ATOM 731 C C . HIS A 1 89 ? 2.635 3.382 -20.767 1.00 93.44 89 HIS A C 1
ATOM 733 O O . HIS A 1 89 ? 1.838 3.227 -21.690 1.00 93.44 89 HIS A O 1
ATOM 739 N N . GLU A 1 90 ? 2.620 2.637 -19.671 1.00 91.56 90 GLU A N 1
ATOM 740 C CA . GLU A 1 90 ? 1.633 1.598 -19.406 1.00 91.56 90 GLU A CA 1
ATOM 741 C C . GLU A 1 90 ? 0.836 1.976 -18.160 1.00 91.56 90 GLU A C 1
ATOM 743 O O . GLU A 1 90 ? 1.395 2.289 -17.107 1.00 91.56 90 GLU A O 1
ATOM 748 N N . LEU A 1 91 ? -0.486 1.960 -18.299 1.00 93.50 91 LEU A N 1
ATOM 749 C CA . LEU A 1 91 ? -1.445 2.114 -17.213 1.00 93.50 91 LEU A CA 1
ATOM 750 C C . LEU A 1 91 ? -2.238 0.817 -17.115 1.00 93.50 91 LEU A C 1
ATOM 752 O O . LEU A 1 91 ? -2.811 0.369 -18.108 1.00 93.50 91 LEU A O 1
ATOM 756 N N . GLY A 1 92 ? -2.280 0.229 -15.923 1.00 90.75 92 GLY A N 1
ATOM 757 C CA . GLY A 1 92 ? -2.932 -1.054 -15.699 1.00 90.75 92 GLY A CA 1
ATOM 758 C C . GLY A 1 92 ? -3.803 -1.063 -14.451 1.00 90.75 92 GLY A C 1
ATOM 759 O O . GLY A 1 92 ? -3.525 -0.392 -13.453 1.00 90.75 92 GLY A O 1
ATOM 760 N N . VAL A 1 93 ? -4.869 -1.859 -14.511 1.00 92.06 93 VAL A N 1
ATOM 761 C CA . VAL A 1 93 ? -5.780 -2.126 -13.395 1.00 92.06 93 VAL A CA 1
ATOM 762 C C . VAL A 1 93 ? -5.721 -3.619 -13.090 1.00 92.06 93 VAL A C 1
ATOM 764 O O . VAL A 1 93 ? -5.912 -4.437 -13.984 1.00 92.06 93 VAL A O 1
ATOM 767 N N . ASN A 1 94 ? -5.483 -3.970 -11.830 1.00 87.69 94 ASN A N 1
ATOM 768 C CA . ASN A 1 94 ? -5.443 -5.348 -11.348 1.00 87.69 94 ASN A CA 1
ATOM 769 C C . ASN A 1 94 ? -6.640 -5.613 -10.433 1.00 87.69 94 ASN A C 1
ATOM 771 O O . ASN A 1 94 ? -6.971 -4.790 -9.581 1.00 87.69 94 ASN A O 1
ATOM 775 N N . ILE A 1 95 ? -7.276 -6.772 -10.575 1.00 87.31 95 ILE A N 1
ATOM 776 C CA . ILE A 1 95 ? -8.366 -7.212 -9.698 1.00 87.31 95 ILE A CA 1
ATOM 777 C C . ILE A 1 95 ? -7.983 -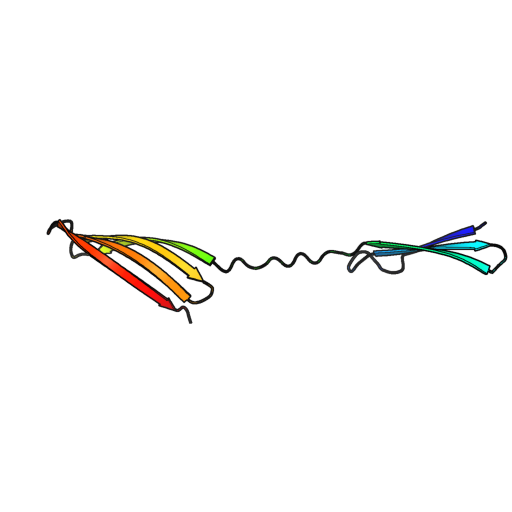8.587 -9.151 1.00 87.31 95 ILE A C 1
ATOM 779 O O . ILE A 1 95 ? -7.788 -9.516 -9.929 1.00 87.31 95 ILE A O 1
ATOM 783 N N . MET A 1 96 ? -7.856 -8.705 -7.827 1.00 78.00 96 MET A N 1
ATOM 784 C CA . MET A 1 96 ? -7.643 -9.983 -7.136 1.00 78.00 96 MET A CA 1
ATOM 785 C C . MET A 1 96 ? -8.996 -10.531 -6.671 1.00 78.00 96 MET A C 1
ATOM 787 O O . MET A 1 96 ? -9.672 -9.897 -5.853 1.00 78.00 96 MET A O 1
ATOM 791 N N . PHE A 1 97 ? -9.384 -11.676 -7.233 1.00 73.25 9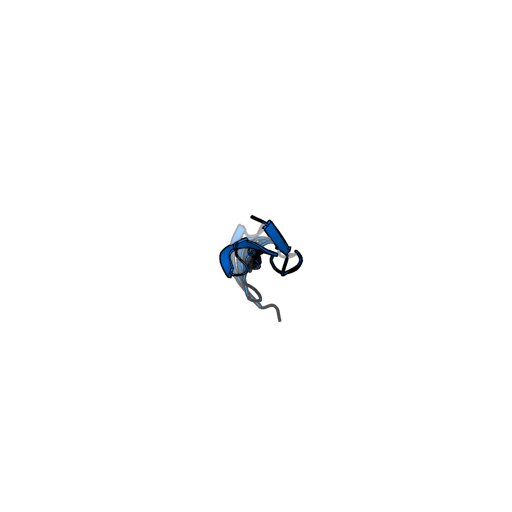7 PHE A N 1
ATOM 792 C CA . PHE A 1 97 ? -10.554 -12.474 -6.851 1.00 73.25 97 PHE A CA 1
ATOM 793 C C . PHE A 1 97 ? -10.206 -13.479 -5.753 1.00 73.25 97 PHE A C 1
ATOM 795 O O . PHE A 1 97 ? -9.071 -14.005 -5.774 1.00 73.25 97 PHE A O 1
#

Radius of gyration: 32.23 Å; chains: 1; bounding box: 46×20×92 Å

Secondary structure (DSSP, 8-state):
-EE--EEEE-TTS-EEEEEEEEETTEEEEEEEEEE-----------EEEEEEEEE-TTSEEEEEEEEEETTEEEEEEEEEETTT--EEEEEEEEE--

Foldseek 3Di:
DDWDWDFPDDPPAWTKIWIFDDDPNDGDDIDIDTDGDPPPPPPPDQKDKDKDWDADPQQKTKIKIKIGRNFKIKIKIWIARPVVRDIDIDIDMGGHD

pLDDT: mean 71.46, std 20.15, range [40.97, 95.06]